Protein AF-V4ALC6-F1 (afdb_monomer_lite)

Secondary structure (DSSP, 8-state):
-HHHHHHHHSSPPTT--EEEEEEEGGG--THHHHHHHTTT-EEEEEES-TTTT-EEEEEETTEEEEEEEEEE-SS-EEEEEE-TTS-EEEEEE-------

Sequence (100 aa):
MAAVGWYRQCDLIHNTRDMDIEIYAKHYKPTMKKSLGSHDLYLIRELGKLQDSFEMTFKKYSIRLDVFCLYEGKDDNWTGAVGGNGTKYRSHLVNFLVEA

Organism: Lottia gigantea (NCBI:txid225164)

Foldseek 3Di:
DAVVCCVPPVDPDPPDQEAEDEDALVPDDPCVQVVCVVVVFAFPDWDDDSVAATWTWTDDDSHIYIYWHWYDDPQFIWTWHADPVRDIDIDTDHDPPPPD

pLDDT: mean 86.05, std 13.69, range [30.03, 95.31]

InterPro domains:
  IPR009644 FKTN/Mannosyltransferase regulator [PTHR15407] (4-90)

Radius of gyration: 14.5 Å; chains: 1; bounding box: 38×30×32 Å

Structure (mmCIF, N/CA/C/O backbone):
data_AF-V4ALC6-F1
#
_entry.id   AF-V4ALC6-F1
#
loop_
_atom_site.group_PDB
_atom_site.id
_atom_site.type_symbol
_atom_site.label_atom_id
_atom_site.label_alt_id
_atom_site.label_comp_id
_atom_site.label_asym_id
_atom_site.label_entity_id
_atom_site.label_seq_id
_atom_site.pdbx_PDB_ins_code
_atom_site.Cartn_x
_atom_site.Cartn_y
_atom_site.Cartn_z
_atom_site.occupancy
_atom_site.B_iso_or_equiv
_atom_site.auth_seq_id
_atom_site.auth_comp_id
_atom_site.auth_asym_id
_atom_site.auth_atom_id
_atom_site.pdbx_PDB_model_num
ATOM 1 N N . MET A 1 1 ? -3.474 8.425 -5.168 1.00 61.97 1 MET A N 1
ATOM 2 C CA . MET A 1 1 ? -3.554 9.078 -6.504 1.00 61.97 1 MET A CA 1
ATOM 3 C C . MET A 1 1 ? -4.702 8.579 -7.390 1.00 61.97 1 MET A C 1
ATOM 5 O O . MET A 1 1 ? -5.295 9.400 -8.085 1.00 61.97 1 MET A O 1
ATOM 9 N N . ALA A 1 2 ? -5.049 7.284 -7.369 1.00 72.62 2 ALA A N 1
ATOM 10 C CA . ALA A 1 2 ? -6.085 6.716 -8.244 1.00 72.62 2 ALA A CA 1
ATOM 11 C C . ALA A 1 2 ? -7.482 7.340 -8.043 1.00 72.62 2 ALA A C 1
ATOM 13 O O . ALA A 1 2 ? -8.101 7.776 -9.009 1.00 72.62 2 ALA A O 1
ATOM 14 N N . ALA A 1 3 ? -7.938 7.473 -6.792 1.00 75.88 3 ALA A N 1
ATOM 15 C CA . ALA A 1 3 ? -9.255 8.042 -6.482 1.00 75.88 3 ALA A CA 1
ATOM 16 C C . ALA A 1 3 ? -9.417 9.498 -6.962 1.00 75.88 3 ALA A C 1
ATOM 18 O O . ALA A 1 3 ? -10.456 9.871 -7.500 1.00 75.88 3 ALA A O 1
ATOM 19 N N . VAL A 1 4 ? -8.367 10.317 -6.822 1.00 80.25 4 VAL A N 1
ATOM 20 C CA . VAL A 1 4 ? -8.380 11.728 -7.245 1.00 80.25 4 VAL A CA 1
ATOM 21 C C . VAL A 1 4 ? -8.443 11.854 -8.766 1.00 80.25 4 VAL A C 1
ATOM 23 O O . VAL A 1 4 ? -9.168 12.707 -9.273 1.00 80.25 4 VAL A O 1
ATOM 26 N N . GLY A 1 5 ? -7.700 11.016 -9.494 1.00 75.88 5 GLY A N 1
ATOM 27 C CA . GLY A 1 5 ? -7.780 10.973 -10.953 1.00 75.88 5 GLY A CA 1
ATOM 28 C C . GLY A 1 5 ? -9.176 10.571 -11.423 1.00 75.88 5 GLY A C 1
ATOM 29 O O . GLY A 1 5 ? -9.800 11.298 -12.197 1.00 75.88 5 GLY A O 1
ATOM 30 N N . TRP A 1 6 ? -9.697 9.472 -10.872 1.00 81.19 6 TRP A N 1
ATOM 31 C CA . TRP A 1 6 ? -11.029 8.976 -11.201 1.00 81.19 6 TRP A CA 1
ATOM 32 C C . TRP A 1 6 ? -12.109 10.041 -10.981 1.00 81.19 6 TRP A C 1
ATOM 34 O O . TRP A 1 6 ? -12.885 10.323 -11.887 1.00 81.19 6 TRP A O 1
ATOM 44 N N . TYR A 1 7 ? -12.108 10.699 -9.819 1.00 84.62 7 TYR A N 1
ATOM 45 C CA . TYR A 1 7 ? -13.086 11.740 -9.500 1.00 84.62 7 TYR A CA 1
ATOM 46 C C . TYR A 1 7 ? -12.985 12.975 -10.411 1.00 84.62 7 TYR A C 1
ATOM 48 O O . TYR A 1 7 ? -13.999 13.569 -10.766 1.00 84.62 7 TYR A O 1
ATOM 56 N N . ARG A 1 8 ? -11.769 13.395 -10.783 1.00 81.75 8 ARG A N 1
ATOM 57 C CA . ARG A 1 8 ? -11.557 14.649 -11.528 1.00 81.75 8 ARG A CA 1
ATOM 58 C C . ARG A 1 8 ? -11.710 14.509 -13.036 1.00 81.75 8 ARG A C 1
ATOM 60 O O . ARG A 1 8 ? -12.103 15.474 -13.682 1.00 81.75 8 ARG A O 1
ATOM 67 N N . GLN A 1 9 ? -11.298 13.374 -13.593 1.00 86.44 9 GLN A N 1
ATOM 68 C CA . GLN A 1 9 ? -11.163 13.205 -15.041 1.00 86.44 9 GLN A CA 1
ATOM 69 C C . GLN A 1 9 ? -11.499 11.792 -15.534 1.00 86.44 9 GLN A C 1
ATOM 71 O O . GLN A 1 9 ? -11.183 11.473 -16.676 1.00 86.44 9 GLN A O 1
ATOM 76 N N . CYS A 1 10 ? -12.129 10.956 -14.696 1.00 86.44 10 CYS A N 1
ATOM 77 C CA . CYS A 1 10 ? -12.472 9.562 -15.009 1.00 86.44 10 CYS A CA 1
ATOM 78 C C . CYS A 1 10 ? -11.274 8.736 -15.508 1.00 86.44 10 CYS A C 1
ATOM 80 O O . CYS A 1 10 ? -11.441 7.786 -16.268 1.00 86.44 10 CYS A O 1
ATOM 82 N N . ASP A 1 11 ? -10.063 9.117 -15.096 1.00 82.94 11 ASP A N 1
ATOM 83 C CA . ASP A 1 11 ? -8.812 8.534 -15.574 1.00 82.94 11 ASP A CA 1
ATOM 84 C C . ASP A 1 11 ? -7.693 8.753 -14.549 1.00 82.94 11 ASP A C 1
ATOM 86 O O . ASP A 1 11 ? -7.798 9.581 -13.642 1.00 82.94 11 ASP A O 1
ATOM 90 N N . LEU A 1 12 ? -6.582 8.041 -14.686 1.00 81.44 12 LEU A N 1
ATOM 91 C CA . LEU A 1 12 ? -5.378 8.300 -13.910 1.00 81.44 12 LEU A CA 1
ATOM 92 C C . LEU A 1 12 ? -4.852 9.711 -14.197 1.00 81.44 12 LEU A C 1
ATOM 94 O O . LEU A 1 12 ? -4.934 10.218 -15.313 1.00 81.44 12 LEU A O 1
ATOM 98 N N . ILE A 1 13 ? -4.282 10.360 -13.179 1.00 79.75 13 ILE A N 1
ATOM 99 C CA . ILE A 1 13 ? -3.652 11.672 -13.358 1.00 79.75 13 ILE A CA 1
ATOM 100 C C . ILE A 1 13 ? -2.450 11.509 -14.291 1.00 79.75 13 ILE A C 1
ATOM 102 O O . ILE A 1 13 ? -1.509 10.778 -13.975 1.00 79.75 13 ILE A O 1
ATOM 106 N N . HIS A 1 14 ? -2.458 12.218 -15.421 1.00 75.88 14 HIS A N 1
A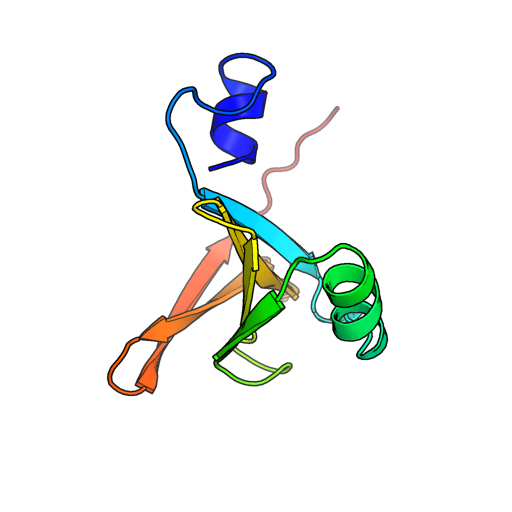TOM 107 C CA . HIS A 1 14 ? -1.343 12.205 -16.364 1.00 75.88 14 HIS A CA 1
ATOM 108 C C . HIS A 1 14 ? -0.014 12.542 -15.667 1.00 75.88 14 HIS A C 1
ATOM 110 O O . HIS A 1 14 ? 0.054 13.431 -14.819 1.00 75.88 14 HIS A O 1
ATOM 116 N N . ASN A 1 15 ? 1.052 11.838 -16.057 1.00 79.62 15 ASN A N 1
ATOM 117 C CA . ASN A 1 15 ? 2.407 11.928 -15.494 1.00 79.62 15 ASN A CA 1
ATOM 118 C C . ASN A 1 15 ? 2.589 11.395 -14.062 1.00 79.62 15 ASN A C 1
ATOM 120 O O . ASN A 1 15 ? 3.692 11.519 -13.525 1.00 79.62 15 ASN A O 1
ATOM 124 N N . THR A 1 16 ? 1.585 10.748 -13.454 1.00 81.44 16 THR A N 1
ATOM 125 C CA . THR A 1 16 ? 1.862 9.925 -12.270 1.00 81.44 16 THR A CA 1
ATOM 126 C C . THR A 1 16 ? 2.552 8.621 -12.658 1.00 81.44 16 THR A C 1
ATOM 128 O O . THR A 1 16 ? 2.277 8.025 -13.699 1.00 81.44 16 THR A O 1
ATOM 131 N N . ARG A 1 17 ? 3.459 8.167 -11.796 1.00 86.88 17 ARG A N 1
ATOM 132 C CA . ARG A 1 17 ? 4.050 6.826 -11.854 1.00 86.88 17 ARG A CA 1
ATOM 133 C C . ARG A 1 17 ? 3.749 6.019 -10.595 1.00 86.88 17 ARG A C 1
ATOM 135 O O . ARG A 1 17 ? 4.363 4.979 -10.385 1.00 86.88 17 ARG A O 1
ATOM 142 N N . ASP A 1 18 ? 2.841 6.522 -9.767 1.00 87.44 18 ASP A N 1
ATOM 143 C CA . ASP A 1 18 ? 2.462 5.910 -8.505 1.00 87.44 18 ASP A CA 1
ATOM 144 C C . ASP A 1 18 ? 0.953 5.705 -8.430 1.00 87.44 18 ASP A C 1
ATOM 146 O O . ASP A 1 18 ? 0.166 6.571 -8.837 1.00 87.44 18 ASP A O 1
ATOM 150 N N . MET A 1 19 ? 0.569 4.543 -7.919 1.00 88.94 19 MET A N 1
ATOM 151 C CA . MET A 1 19 ? -0.810 4.142 -7.719 1.00 88.94 19 MET A CA 1
ATOM 152 C C . MET A 1 19 ? -0.972 3.631 -6.295 1.00 88.94 19 MET A C 1
ATOM 154 O O . MET A 1 19 ? -0.455 2.579 -5.950 1.00 88.94 19 MET A O 1
ATOM 158 N N . ASP A 1 20 ? -1.756 4.348 -5.503 1.00 89.31 20 ASP A N 1
ATOM 159 C CA . ASP A 1 20 ? -2.174 3.903 -4.176 1.00 89.31 20 ASP A CA 1
ATOM 160 C C . ASP A 1 20 ? -3.552 3.247 -4.257 1.00 89.31 20 ASP A C 1
ATOM 162 O O . ASP A 1 20 ? -4.483 3.837 -4.827 1.00 89.31 20 ASP A O 1
ATOM 166 N N . ILE A 1 21 ? -3.692 2.070 -3.653 1.00 90.62 21 ILE A N 1
ATOM 167 C CA . ILE A 1 21 ? -4.980 1.420 -3.405 1.00 90.62 21 ILE A CA 1
ATOM 168 C C . ILE A 1 21 ? -5.095 1.007 -1.941 1.00 90.62 21 ILE A C 1
ATOM 170 O O . ILE A 1 21 ? -4.105 0.680 -1.285 1.00 90.62 21 ILE A O 1
ATOM 174 N N . GLU A 1 22 ? -6.326 0.966 -1.448 1.00 91.62 22 GLU A N 1
ATOM 175 C CA . GLU A 1 22 ? -6.643 0.487 -0.109 1.00 91.62 22 GLU A CA 1
ATOM 176 C C . GLU A 1 22 ? -7.439 -0.814 -0.201 1.00 91.62 22 GLU A C 1
ATOM 178 O O . GLU A 1 22 ? -8.352 -0.952 -1.019 1.00 91.62 22 GLU A O 1
ATOM 183 N N . ILE A 1 23 ? -7.098 -1.778 0.651 1.00 93.81 23 ILE A N 1
ATOM 184 C CA . ILE A 1 23 ? -7.863 -3.013 0.828 1.00 93.81 23 ILE A CA 1
ATOM 185 C C . ILE A 1 23 ? -8.233 -3.175 2.292 1.00 93.81 23 ILE A C 1
ATOM 187 O O . ILE A 1 23 ? -7.421 -2.919 3.175 1.00 93.81 23 ILE A O 1
ATOM 191 N N . TYR A 1 24 ? -9.430 -3.676 2.578 1.00 94.19 24 TYR A N 1
ATOM 192 C CA . TYR A 1 24 ? -9.768 -4.043 3.949 1.00 94.19 24 TYR A CA 1
ATOM 193 C C . TYR A 1 24 ? -8.814 -5.122 4.475 1.00 94.19 24 TYR A C 1
ATOM 195 O O . TYR A 1 24 ? -8.673 -6.183 3.862 1.00 94.19 24 TYR A O 1
ATOM 203 N N . ALA A 1 25 ? -8.213 -4.890 5.645 1.00 95.31 25 ALA A N 1
ATOM 204 C CA . ALA A 1 25 ? -7.264 -5.809 6.274 1.00 95.31 25 ALA A CA 1
ATOM 205 C C . ALA A 1 25 ? -7.877 -7.203 6.493 1.00 95.31 25 ALA A C 1
ATOM 207 O O . ALA A 1 25 ? -7.221 -8.216 6.263 1.00 95.31 25 ALA A O 1
ATOM 208 N N . LYS A 1 26 ? -9.173 -7.267 6.838 1.00 94.94 26 LYS A N 1
ATOM 209 C CA . LYS A 1 26 ? -9.932 -8.525 6.976 1.00 94.94 26 LYS A CA 1
ATOM 210 C C . LYS A 1 26 ? -10.058 -9.332 5.677 1.00 94.94 26 LYS A C 1
ATOM 212 O O . LYS A 1 26 ? -10.307 -10.532 5.729 1.00 94.94 26 LYS A O 1
ATOM 217 N N . HIS A 1 27 ? -9.904 -8.693 4.516 1.00 95.31 27 HIS A N 1
ATOM 218 C CA . HIS A 1 27 ? -9.953 -9.347 3.207 1.00 95.31 27 HIS A CA 1
ATOM 219 C C . HIS A 1 27 ? -8.565 -9.698 2.667 1.00 95.31 27 HIS A C 1
ATOM 221 O O . HIS A 1 27 ? -8.472 -10.360 1.630 1.00 95.31 27 HIS A O 1
ATOM 227 N N . TYR A 1 28 ? -7.492 -9.296 3.355 1.00 95.12 28 TYR A N 1
ATOM 228 C CA . TYR A 1 28 ? -6.141 -9.662 2.966 1.00 95.12 28 TYR A CA 1
ATOM 229 C C . TYR A 1 28 ? -5.974 -11.185 2.961 1.00 95.12 28 TYR A C 1
ATOM 231 O O . TYR A 1 28 ? -6.317 -11.882 3.917 1.00 95.12 28 TYR A O 1
ATOM 239 N N . LYS A 1 29 ? -5.392 -11.706 1.880 1.00 94.69 29 LYS A N 1
ATOM 240 C CA . LYS A 1 29 ? -4.974 -13.106 1.776 1.00 94.69 29 LYS A CA 1
ATOM 241 C C . LYS A 1 29 ? -3.488 -13.142 1.432 1.00 94.69 29 LYS A C 1
ATOM 243 O O . LYS A 1 29 ? -3.090 -12.450 0.495 1.00 94.69 29 LYS A O 1
ATOM 248 N N . PRO A 1 30 ? -2.668 -14.000 2.068 1.00 91.81 30 PRO A N 1
ATOM 249 C CA . PRO A 1 30 ? -1.252 -14.139 1.710 1.00 91.81 30 PRO A CA 1
ATOM 250 C C . PRO A 1 30 ? -1.018 -14.449 0.221 1.00 91.81 30 PRO A C 1
ATOM 252 O O . PRO A 1 30 ? 0.001 -14.066 -0.352 1.00 91.81 30 PRO A O 1
ATOM 255 N N . THR A 1 31 ? -1.988 -15.093 -0.438 1.00 93.75 31 THR A N 1
ATOM 256 C CA . THR A 1 31 ? -1.970 -15.383 -1.879 1.00 93.75 31 THR A CA 1
ATOM 257 C C . THR A 1 31 ? -2.040 -14.137 -2.767 1.00 93.75 31 THR A C 1
ATOM 259 O O . THR A 1 31 ? -1.655 -14.215 -3.935 1.00 93.75 31 THR A O 1
ATOM 262 N N . MET A 1 32 ? -2.475 -12.983 -2.248 1.00 91.56 32 MET A N 1
ATOM 263 C CA . MET A 1 32 ? -2.493 -11.717 -2.991 1.00 91.56 32 MET A CA 1
ATOM 264 C C . MET A 1 32 ? -1.086 -11.305 -3.417 1.00 91.56 32 MET A C 1
ATOM 266 O O . MET A 1 32 ? -0.899 -10.906 -4.562 1.00 91.56 32 MET A O 1
ATOM 270 N N . LYS A 1 33 ? -0.079 -11.509 -2.556 1.00 90.94 33 LYS A N 1
ATOM 271 C CA . LYS A 1 33 ? 1.328 -11.234 -2.894 1.00 90.94 33 LYS A CA 1
ATOM 272 C C . LYS A 1 33 ? 1.774 -12.013 -4.123 1.00 90.94 33 LYS A C 1
ATOM 274 O O . LYS A 1 33 ? 2.364 -11.451 -5.039 1.00 90.94 33 LYS A O 1
ATOM 279 N N . LYS A 1 34 ? 1.430 -13.303 -4.167 1.00 90.00 34 LYS A N 1
ATOM 280 C CA . LYS A 1 34 ? 1.731 -14.178 -5.305 1.00 90.00 34 LYS A CA 1
ATOM 281 C C . LYS A 1 34 ? 0.964 -13.764 -6.565 1.00 90.00 34 LYS A C 1
ATOM 283 O O . LYS A 1 34 ? 1.535 -13.793 -7.646 1.00 90.00 34 LYS A O 1
ATOM 288 N N . SER A 1 35 ? -0.303 -13.380 -6.420 1.00 89.69 35 SER A N 1
ATOM 289 C CA . SER A 1 35 ? -1.178 -13.020 -7.548 1.00 89.69 35 SER A CA 1
ATOM 290 C C . SER A 1 35 ? -0.774 -11.692 -8.197 1.00 89.69 35 SER A C 1
ATOM 292 O O . SER A 1 35 ? -0.797 -11.560 -9.418 1.00 89.69 35 SER A O 1
ATOM 294 N N . LEU A 1 36 ? -0.356 -10.715 -7.388 1.00 84.88 36 LEU A N 1
ATOM 295 C CA . LEU A 1 36 ? 0.223 -9.466 -7.885 1.00 84.88 36 LEU A CA 1
ATOM 296 C C . LEU A 1 36 ? 1.605 -9.739 -8.498 1.00 84.88 36 LEU A C 1
ATOM 298 O O . LEU A 1 36 ? 1.873 -9.328 -9.622 1.00 84.88 36 LEU A O 1
ATOM 302 N N . GLY A 1 37 ? 2.426 -10.549 -7.822 1.00 82.69 37 GLY A N 1
ATOM 303 C CA . GLY A 1 37 ? 3.745 -10.972 -8.295 1.00 82.69 37 GLY A CA 1
ATOM 304 C C . GLY A 1 37 ? 3.761 -11.690 -9.646 1.00 82.69 37 GLY A C 1
ATOM 305 O O . GLY A 1 37 ? 4.721 -11.547 -10.397 1.00 82.69 37 GLY A O 1
ATOM 306 N N . SER A 1 38 ? 2.708 -12.434 -9.997 1.00 83.38 38 SER A N 1
ATOM 307 C CA . SER A 1 38 ? 2.669 -13.236 -11.229 1.00 83.38 38 SER A CA 1
ATOM 308 C C . SER A 1 38 ? 2.540 -12.424 -12.526 1.00 83.38 38 SER A C 1
ATOM 310 O O . SER A 1 38 ? 2.530 -13.020 -13.596 1.00 83.38 38 SER A O 1
ATOM 312 N N . HIS A 1 39 ? 2.440 -11.092 -12.447 1.00 81.69 39 HIS A N 1
ATOM 313 C CA . HIS A 1 39 ? 2.266 -10.182 -13.591 1.00 81.69 39 HIS A CA 1
ATOM 314 C C . HIS A 1 39 ? 3.451 -9.197 -13.768 1.00 81.69 39 HIS A C 1
ATOM 316 O O . HIS A 1 39 ? 3.294 -8.075 -14.265 1.00 81.69 39 HIS A O 1
ATOM 322 N N . ASP A 1 40 ? 4.649 -9.604 -13.334 1.00 85.81 40 ASP A N 1
ATOM 323 C CA . ASP A 1 40 ? 5.891 -8.806 -13.264 1.00 85.81 40 ASP A CA 1
ATOM 324 C C . ASP A 1 40 ? 5.811 -7.556 -12.369 1.00 85.81 40 ASP A C 1
ATOM 326 O O . ASP A 1 40 ? 6.578 -6.603 -12.536 1.00 85.81 40 ASP A O 1
ATOM 330 N N . LEU A 1 41 ? 4.871 -7.529 -11.425 1.00 89.06 41 LEU A N 1
ATOM 331 C CA . LEU A 1 41 ? 4.858 -6.553 -10.341 1.00 89.06 41 LEU A CA 1
ATOM 332 C C . LEU A 1 41 ? 5.680 -7.124 -9.189 1.00 89.06 41 LEU A C 1
ATOM 334 O O . LEU A 1 41 ? 5.215 -7.962 -8.422 1.00 89.06 41 LEU A O 1
ATOM 338 N N . TYR A 1 42 ? 6.925 -6.685 -9.066 1.00 93.44 42 TYR A N 1
ATOM 339 C CA . TYR A 1 42 ? 7.829 -7.187 -8.038 1.00 93.44 42 TYR A CA 1
ATOM 340 C C . TYR A 1 42 ? 7.498 -6.550 -6.696 1.00 93.44 42 TYR A C 1
ATOM 342 O O . TYR A 1 42 ? 7.454 -5.325 -6.598 1.00 93.44 42 TYR A O 1
ATOM 350 N N . LEU A 1 43 ? 7.303 -7.363 -5.660 1.00 95.00 43 LEU A N 1
ATOM 351 C CA . LEU A 1 43 ? 7.223 -6.875 -4.286 1.00 95.00 43 LEU A CA 1
ATOM 352 C C . LEU A 1 43 ? 8.599 -6.341 -3.876 1.00 95.00 43 LEU A C 1
ATOM 354 O O . LEU A 1 43 ? 9.553 -7.110 -3.779 1.00 95.00 43 LEU A O 1
ATOM 358 N N . ILE A 1 44 ? 8.704 -5.033 -3.651 1.00 94.81 44 ILE A N 1
ATOM 359 C CA . ILE A 1 44 ? 9.971 -4.376 -3.295 1.00 94.81 44 ILE A CA 1
ATOM 360 C C . ILE A 1 44 ? 10.031 -3.946 -1.830 1.00 94.81 44 ILE A C 1
ATOM 362 O O . ILE A 1 44 ? 11.112 -3.621 -1.340 1.00 94.81 44 ILE A O 1
ATOM 366 N N . ARG A 1 45 ? 8.888 -3.904 -1.136 1.00 93.94 45 ARG A N 1
ATOM 367 C CA . ARG A 1 45 ? 8.805 -3.435 0.250 1.00 93.94 45 ARG A CA 1
ATOM 368 C C . ARG A 1 45 ? 7.557 -3.971 0.945 1.00 93.94 45 ARG A C 1
ATOM 370 O O . ARG A 1 45 ? 6.483 -3.968 0.351 1.00 93.94 45 ARG A O 1
ATOM 377 N N . GLU A 1 46 ? 7.709 -4.365 2.204 1.00 94.56 46 GLU A N 1
ATOM 378 C CA . GLU A 1 46 ? 6.617 -4.628 3.148 1.00 94.56 46 GLU A CA 1
ATOM 379 C C . GLU A 1 46 ? 6.916 -3.848 4.430 1.00 94.56 46 GLU A C 1
ATOM 381 O O . GLU A 1 46 ? 8.029 -3.955 4.951 1.00 94.56 46 GLU A O 1
ATOM 386 N N . LEU A 1 47 ? 5.959 -3.070 4.936 1.00 95.06 47 LEU A N 1
ATOM 387 C CA . LEU A 1 47 ? 6.072 -2.410 6.239 1.00 95.06 47 LEU A CA 1
ATOM 388 C C . LEU A 1 47 ? 4.893 -2.767 7.144 1.00 95.06 47 LEU A C 1
ATOM 390 O O . LEU A 1 47 ? 3.839 -3.210 6.693 1.00 95.06 47 LEU A O 1
ATOM 394 N N . GLY A 1 48 ? 5.105 -2.559 8.444 1.00 94.12 48 GLY A N 1
ATOM 395 C CA . GLY A 1 48 ? 4.086 -2.734 9.472 1.00 94.12 48 GLY A CA 1
ATOM 396 C C . GLY A 1 48 ? 3.704 -4.189 9.731 1.00 94.12 48 GLY A C 1
ATOM 397 O O . GLY A 1 48 ? 4.384 -5.132 9.322 1.00 94.12 48 GLY A O 1
ATOM 398 N N . LYS A 1 49 ? 2.618 -4.376 10.483 1.00 93.94 49 LYS A N 1
ATOM 399 C CA . LYS A 1 49 ? 2.013 -5.687 10.734 1.00 93.94 49 LYS A CA 1
ATOM 400 C C . LYS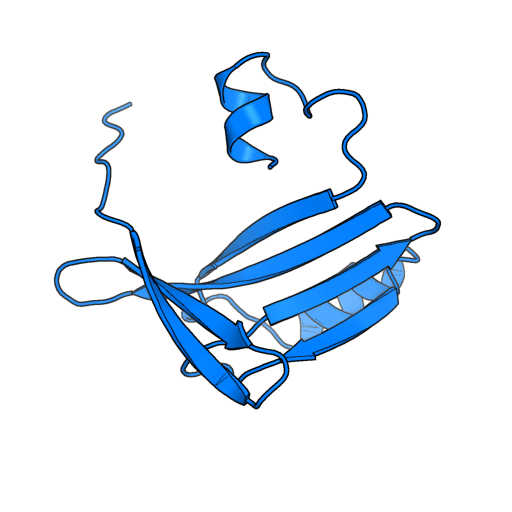 A 1 49 ? 0.573 -5.677 10.256 1.00 93.94 49 LYS A C 1
ATOM 402 O O . LYS A 1 49 ? -0.086 -4.641 10.319 1.00 93.94 49 LYS A O 1
ATOM 407 N N . LEU A 1 50 ? 0.061 -6.846 9.853 1.00 94.00 50 LEU A N 1
ATOM 408 C CA . LEU A 1 50 ? -1.318 -6.987 9.367 1.00 94.00 50 LEU A CA 1
ATOM 409 C C . LEU A 1 50 ? -2.349 -6.435 10.352 1.00 94.00 50 LEU A C 1
ATOM 411 O O . LEU A 1 50 ? -3.398 -6.008 9.908 1.00 94.00 50 LEU A O 1
ATOM 415 N N . GLN A 1 51 ? -2.050 -6.397 11.651 1.00 92.38 51 GLN A N 1
ATOM 416 C CA . GLN A 1 51 ? -2.950 -5.894 12.687 1.00 92.38 51 GLN A CA 1
ATOM 417 C C . GLN A 1 51 ? -2.935 -4.368 12.859 1.00 92.38 51 GLN A C 1
ATOM 419 O O . GLN A 1 51 ? -3.764 -3.868 13.616 1.00 92.38 51 GLN A O 1
ATOM 424 N N . ASP A 1 52 ? -1.995 -3.636 12.244 1.00 91.06 52 ASP A N 1
ATOM 425 C CA . ASP A 1 52 ? -1.837 -2.213 12.556 1.00 91.06 52 ASP A CA 1
ATOM 426 C C . ASP A 1 52 ? -1.463 -1.249 11.425 1.00 91.06 52 ASP A C 1
ATOM 428 O O . ASP A 1 52 ? -1.891 -0.106 11.464 1.00 91.06 52 ASP A O 1
ATOM 432 N N . SER A 1 53 ? -0.612 -1.621 10.480 1.00 93.81 53 SER A N 1
ATOM 433 C CA . SER A 1 53 ? 0.010 -0.651 9.563 1.00 93.81 53 SER A CA 1
ATOM 434 C C . SER A 1 53 ? 0.577 -1.333 8.330 1.00 93.81 53 SER A C 1
ATOM 436 O O . SER A 1 53 ? 1.612 -0.933 7.805 1.00 93.81 53 SER A O 1
ATOM 438 N N . PHE A 1 54 ? -0.055 -2.436 7.931 1.00 95.31 54 PHE A N 1
ATOM 439 C CA . PHE A 1 54 ? 0.469 -3.250 6.853 1.00 95.31 54 PHE A CA 1
ATOM 440 C C . PHE A 1 54 ? 0.337 -2.540 5.516 1.00 95.31 54 PHE A C 1
ATOM 442 O O . PHE A 1 54 ? -0.754 -2.135 5.112 1.00 95.31 54 PHE A O 1
ATOM 449 N N . GLU A 1 55 ? 1.463 -2.447 4.828 1.00 94.50 55 GLU A N 1
ATOM 450 C CA . GLU A 1 55 ? 1.543 -1.929 3.474 1.00 94.50 55 GLU A CA 1
ATOM 451 C C . GLU A 1 55 ? 2.526 -2.758 2.650 1.00 94.50 55 GLU A C 1
ATOM 453 O O . GLU A 1 55 ? 3.521 -3.289 3.159 1.00 94.50 55 GLU A O 1
ATOM 458 N N . MET A 1 56 ? 2.239 -2.858 1.357 1.00 94.75 56 MET A N 1
ATOM 459 C CA . MET A 1 56 ? 3.084 -3.538 0.384 1.00 94.75 56 MET A CA 1
ATOM 460 C C . MET A 1 56 ? 3.319 -2.615 -0.805 1.00 94.75 56 MET A C 1
ATOM 462 O O . MET A 1 56 ? 2.359 -2.138 -1.407 1.00 94.75 56 MET A O 1
ATOM 466 N N . THR A 1 57 ? 4.580 -2.430 -1.189 1.00 94.94 57 THR A N 1
ATOM 467 C CA . THR A 1 57 ? 4.934 -1.728 -2.427 1.00 94.94 57 THR A CA 1
ATOM 468 C C . THR A 1 57 ? 5.344 -2.732 -3.486 1.00 94.94 57 THR A C 1
ATOM 470 O O . THR A 1 57 ? 6.311 -3.483 -3.311 1.00 94.94 57 THR A O 1
ATOM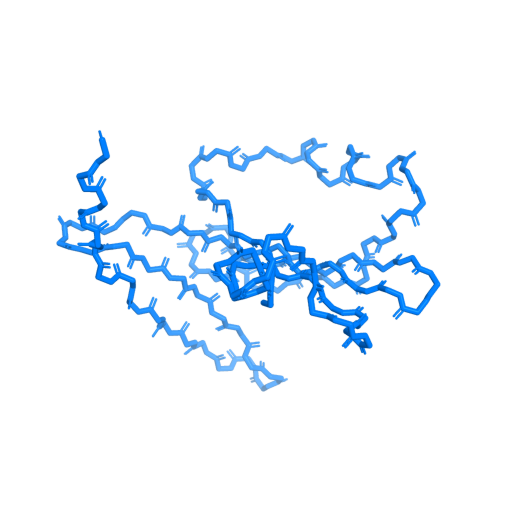 473 N N . PHE A 1 58 ? 4.666 -2.680 -4.623 1.00 95.12 58 PHE A N 1
ATOM 474 C CA . PHE A 1 58 ? 5.029 -3.389 -5.836 1.00 95.12 58 PHE A CA 1
ATOM 475 C C . PHE A 1 58 ? 5.599 -2.425 -6.873 1.00 95.12 58 PHE A C 1
ATOM 477 O O . PHE A 1 58 ? 5.265 -1.241 -6.900 1.00 95.12 58 PHE A O 1
ATOM 484 N N . LYS A 1 59 ? 6.466 -2.925 -7.752 1.00 94.56 59 LYS A N 1
ATOM 485 C CA . LYS A 1 59 ? 7.076 -2.121 -8.811 1.00 94.56 59 LYS A CA 1
ATOM 486 C C . LYS A 1 59 ? 7.199 -2.901 -10.112 1.00 94.56 59 LYS A C 1
ATOM 488 O O . LYS A 1 59 ? 7.633 -4.050 -10.107 1.00 94.56 59 LYS A O 1
ATOM 493 N N . LYS A 1 60 ? 6.897 -2.236 -11.229 1.00 92.12 60 LYS A N 1
ATOM 494 C CA . LYS A 1 60 ? 7.189 -2.696 -12.594 1.00 92.12 60 LYS A CA 1
ATOM 495 C C . LYS A 1 60 ? 7.760 -1.526 -13.394 1.00 92.12 60 LYS A C 1
ATOM 497 O O . LYS A 1 60 ? 7.116 -0.491 -13.539 1.00 92.12 60 LYS A O 1
ATOM 502 N N . TYR A 1 61 ? 8.990 -1.665 -13.889 1.00 90.06 61 TYR A N 1
ATOM 503 C CA . TYR A 1 61 ? 9.749 -0.575 -14.520 1.00 90.06 61 TYR A CA 1
ATOM 504 C C . TYR A 1 61 ? 9.817 0.687 -13.640 1.00 90.06 61 TYR A C 1
ATOM 506 O O . TYR A 1 61 ? 10.418 0.666 -12.567 1.00 90.06 61 TYR A O 1
ATOM 514 N N . SER A 1 62 ? 9.227 1.792 -14.092 1.00 88.31 62 SER A N 1
ATOM 515 C CA . SER A 1 62 ? 9.165 3.063 -13.374 1.00 88.31 62 SER A CA 1
ATOM 516 C C . SER A 1 62 ? 7.852 3.264 -12.612 1.00 88.31 62 SER A C 1
ATOM 518 O O . SER A 1 62 ? 7.724 4.295 -11.960 1.00 88.31 62 SER A O 1
ATOM 520 N N . ILE A 1 63 ? 6.922 2.302 -12.672 1.00 89.88 63 ILE A N 1
ATOM 521 C CA . ILE A 1 63 ? 5.594 2.362 -12.052 1.00 89.88 63 ILE A CA 1
ATOM 522 C C . ILE A 1 63 ? 5.626 1.666 -10.689 1.00 89.88 63 ILE A C 1
ATOM 524 O O . ILE A 1 63 ? 6.127 0.541 -10.579 1.00 89.88 63 ILE A O 1
ATOM 528 N N . ARG A 1 64 ? 5.080 2.327 -9.667 1.00 93.19 64 ARG A N 1
ATOM 529 C CA . ARG A 1 64 ? 4.860 1.788 -8.322 1.00 93.19 64 ARG A CA 1
ATOM 530 C C . ARG A 1 64 ? 3.370 1.598 -8.045 1.00 93.19 64 ARG A C 1
ATOM 532 O O . ARG A 1 64 ? 2.538 2.347 -8.551 1.00 93.19 64 ARG A O 1
ATOM 539 N N . LEU A 1 65 ? 3.073 0.561 -7.272 1.00 92.88 65 LEU A N 1
ATOM 540 C CA . LEU A 1 65 ? 1.762 0.272 -6.710 1.00 92.88 65 LEU A CA 1
ATOM 541 C C . LEU A 1 65 ? 1.930 0.094 -5.203 1.00 92.88 65 LEU A C 1
ATOM 543 O O . LEU A 1 65 ? 2.540 -0.886 -4.773 1.00 92.88 65 LEU A O 1
ATOM 547 N N . ASP A 1 66 ? 1.375 1.012 -4.428 1.00 92.88 66 ASP A N 1
ATOM 548 C CA . ASP A 1 66 ? 1.302 0.923 -2.978 1.00 92.88 66 ASP A CA 1
ATOM 549 C C . ASP A 1 66 ? -0.078 0.395 -2.568 1.00 92.88 66 ASP A C 1
ATOM 551 O O . ASP A 1 66 ? -1.123 0.940 -2.929 1.00 92.88 66 ASP A O 1
ATOM 555 N N . VAL A 1 67 ? -0.083 -0.721 -1.840 1.00 93.56 67 VAL A N 1
ATOM 556 C CA . VAL A 1 67 ? -1.291 -1.358 -1.309 1.00 93.56 67 VAL A CA 1
ATOM 557 C C . VAL A 1 67 ? -1.312 -1.155 0.197 1.00 93.56 67 VAL A C 1
ATOM 559 O O . VAL A 1 67 ? -0.524 -1.778 0.911 1.00 93.56 67 VAL A O 1
ATOM 562 N N . PHE A 1 68 ? -2.226 -0.314 0.671 1.00 93.81 68 PHE A N 1
ATOM 563 C CA . PHE A 1 68 ? -2.434 -0.034 2.089 1.00 93.81 68 PHE A CA 1
ATOM 564 C C . PHE A 1 68 ? -3.579 -0.875 2.656 1.00 93.81 68 PHE A C 1
ATOM 566 O O . PHE A 1 68 ? -4.563 -1.171 1.970 1.00 93.81 68 PHE A O 1
ATOM 573 N N . CYS A 1 69 ? -3.472 -1.249 3.929 1.00 94.62 69 CYS A N 1
ATOM 574 C CA . CYS A 1 69 ? -4.566 -1.891 4.645 1.00 94.62 69 CYS A CA 1
ATOM 575 C C . CYS A 1 69 ? -5.479 -0.869 5.336 1.00 94.62 69 CYS A C 1
ATOM 577 O O . CYS A 1 69 ? -5.040 -0.062 6.151 1.00 94.62 69 CYS A O 1
ATOM 579 N N . LEU A 1 70 ? -6.773 -0.985 5.045 1.00 94.62 70 LEU A N 1
ATOM 580 C CA . LEU A 1 70 ? -7.865 -0.295 5.711 1.00 94.62 70 LEU A CA 1
ATOM 581 C C . LEU A 1 70 ? -8.401 -1.153 6.861 1.00 94.62 70 LEU A C 1
ATOM 583 O O . LEU A 1 70 ? -8.741 -2.328 6.686 1.00 94.62 70 LEU A O 1
ATOM 587 N N . TYR A 1 71 ? -8.503 -0.556 8.036 1.00 93.94 71 TYR A N 1
ATOM 588 C CA . TYR A 1 71 ? -8.946 -1.189 9.266 1.00 93.94 71 TYR A CA 1
ATOM 589 C C . TYR A 1 71 ? -10.302 -0.637 9.677 1.00 93.94 71 TYR A C 1
ATOM 591 O O . TYR A 1 71 ? -10.493 0.575 9.728 1.00 93.94 71 TYR A O 1
ATOM 599 N N . GLU A 1 72 ? -11.230 -1.531 10.004 1.00 92.75 72 GLU A N 1
ATOM 600 C CA . GLU A 1 72 ? -12.532 -1.137 10.536 1.00 92.75 72 GLU A CA 1
ATOM 601 C C . GLU A 1 72 ? -12.390 -0.794 12.018 1.00 92.75 72 GLU A C 1
ATOM 603 O O . GLU A 1 72 ? -11.981 -1.627 12.833 1.00 92.75 72 GLU A O 1
ATOM 608 N N . GLY A 1 73 ? -12.685 0.455 12.359 1.00 88.38 73 GLY A N 1
ATOM 609 C CA . GLY A 1 73 ? -12.919 0.891 13.726 1.00 88.38 73 GLY A CA 1
ATOM 610 C C . GLY A 1 73 ? -14.413 0.900 14.041 1.00 88.38 73 GLY A C 1
ATOM 611 O O . GLY A 1 73 ? -15.259 0.585 13.207 1.00 88.38 73 GLY A O 1
ATOM 612 N N . LYS A 1 74 ? -14.739 1.234 15.290 1.00 86.31 74 LYS A N 1
ATOM 613 C CA . LYS A 1 74 ? -16.131 1.304 15.748 1.00 86.31 74 LYS A CA 1
ATOM 614 C C . LYS A 1 74 ? -16.877 2.493 15.135 1.00 86.31 74 LYS A C 1
ATOM 616 O O . LYS A 1 74 ? -18.031 2.345 14.752 1.00 86.31 74 LYS A O 1
ATOM 621 N N . ASP A 1 75 ? -16.206 3.640 15.066 1.00 87.44 75 ASP A N 1
ATOM 622 C CA . ASP A 1 75 ? -16.803 4.917 14.665 1.00 87.44 75 ASP A CA 1
ATOM 623 C C . ASP A 1 75 ? -16.276 5.392 13.299 1.00 87.44 75 ASP A C 1
ATOM 625 O O . ASP A 1 75 ? -16.974 6.081 12.557 1.00 87.44 75 ASP A O 1
ATOM 629 N N . ASP A 1 76 ? -15.064 4.977 12.930 1.00 88.69 76 ASP A N 1
ATOM 630 C CA . ASP A 1 76 ? -14.418 5.297 11.666 1.00 88.69 76 ASP A CA 1
ATOM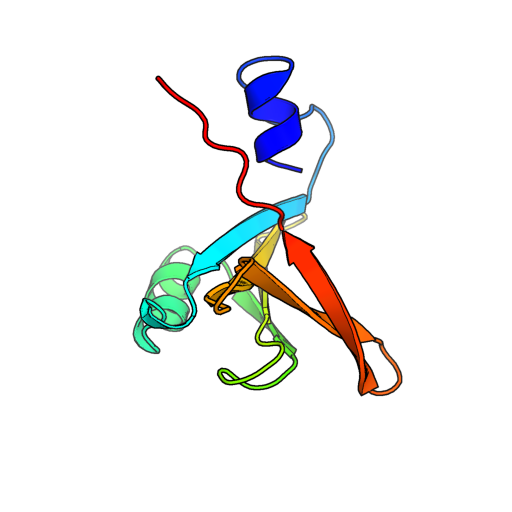 631 C C . ASP A 1 76 ? -13.546 4.149 11.152 1.00 88.69 76 ASP A C 1
ATOM 633 O O . ASP A 1 76 ? -13.130 3.257 11.893 1.00 88.69 76 ASP A O 1
ATOM 637 N N . ASN A 1 77 ? -13.264 4.171 9.853 1.00 91.50 77 ASN A N 1
ATOM 638 C CA . ASN A 1 77 ? -12.227 3.322 9.287 1.00 91.50 77 ASN A CA 1
ATOM 639 C C . ASN A 1 77 ? -10.895 4.061 9.379 1.00 91.50 77 ASN A C 1
ATOM 641 O O . ASN A 1 77 ? -10.856 5.286 9.431 1.00 91.50 77 ASN A O 1
ATOM 645 N N . TRP A 1 78 ? -9.778 3.350 9.400 1.00 93.25 78 TRP A N 1
ATOM 646 C CA . TRP A 1 78 ? -8.472 3.996 9.479 1.00 93.25 78 TRP A CA 1
ATOM 647 C C . TRP A 1 78 ? -7.409 3.212 8.722 1.00 93.25 78 TRP A C 1
ATOM 649 O O . TRP A 1 78 ? -7.499 1.997 8.570 1.00 93.25 78 TRP A O 1
ATOM 659 N N . THR A 1 79 ? -6.387 3.914 8.249 1.00 93.44 79 THR A N 1
ATOM 660 C CA . THR A 1 79 ? -5.198 3.327 7.623 1.00 93.44 79 THR A CA 1
ATOM 661 C C . THR A 1 79 ? -3.965 3.629 8.470 1.00 93.44 79 THR A C 1
ATOM 663 O O . THR A 1 79 ? -3.881 4.675 9.129 1.00 93.44 79 THR A O 1
ATOM 666 N N . GLY A 1 80 ? -3.034 2.680 8.515 1.00 92.19 80 GLY A N 1
ATOM 667 C CA . GLY A 1 80 ? -1.767 2.816 9.225 1.00 92.19 80 GLY A CA 1
ATOM 668 C C . GLY A 1 80 ? -0.609 3.028 8.254 1.00 92.19 80 GLY A C 1
ATOM 669 O O . GLY A 1 80 ? -0.627 2.492 7.153 1.00 92.19 80 GLY A O 1
ATOM 670 N N . ALA A 1 81 ? 0.415 3.765 8.680 1.00 89.62 81 ALA A N 1
ATOM 671 C CA . ALA A 1 81 ? 1.651 3.952 7.918 1.0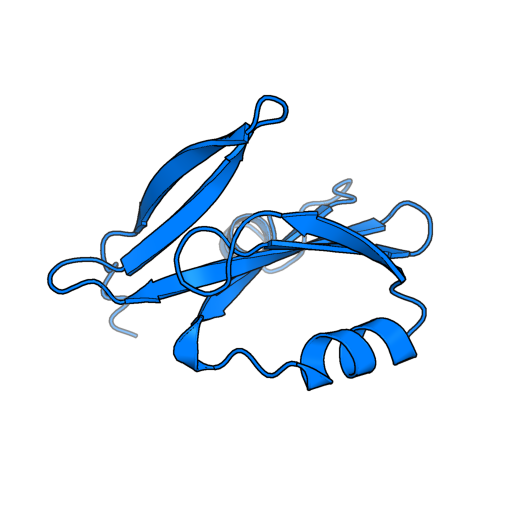0 89.62 81 ALA A CA 1
ATOM 672 C C . ALA A 1 81 ? 2.879 3.860 8.829 1.00 89.62 81 ALA A C 1
ATOM 674 O O . ALA A 1 81 ? 2.794 4.127 10.033 1.00 89.62 81 ALA A O 1
ATOM 675 N N . VAL A 1 82 ? 4.032 3.512 8.253 1.00 93.75 82 VAL A N 1
ATOM 676 C CA . VAL A 1 82 ? 5.304 3.395 8.980 1.00 93.75 82 VAL A CA 1
ATOM 677 C C . VAL A 1 82 ? 6.354 4.311 8.350 1.00 93.75 82 VAL A C 1
ATOM 679 O O . VAL A 1 82 ? 6.720 4.157 7.188 1.00 93.75 82 VAL A O 1
ATOM 682 N N . GLY A 1 83 ? 6.857 5.270 9.128 1.00 89.50 83 GLY A N 1
ATOM 683 C CA . GLY A 1 83 ? 7.944 6.162 8.729 1.00 89.50 83 GLY A CA 1
ATOM 684 C C . GLY A 1 83 ? 9.295 5.446 8.661 1.00 89.50 83 GLY A C 1
ATOM 685 O O . GLY A 1 83 ? 9.486 4.384 9.251 1.00 89.50 83 GLY A O 1
ATOM 686 N N . GLY A 1 84 ? 10.277 6.050 7.986 1.00 86.50 84 GLY A N 1
ATOM 687 C CA . GLY A 1 84 ? 11.609 5.449 7.795 1.00 86.50 84 GLY A CA 1
ATOM 688 C C . GLY A 1 84 ? 12.396 5.172 9.087 1.00 86.50 84 GLY A C 1
ATOM 689 O O . GLY A 1 84 ? 13.312 4.359 9.084 1.00 86.50 84 GLY A O 1
ATOM 690 N N . ASN A 1 85 ? 12.023 5.807 10.200 1.00 92.19 85 ASN A N 1
ATOM 691 C CA . ASN A 1 85 ? 12.568 5.572 11.541 1.00 92.19 85 ASN A CA 1
ATOM 692 C C . ASN A 1 85 ? 11.752 4.546 12.363 1.00 92.19 85 ASN A C 1
ATOM 694 O O . ASN A 1 85 ? 12.021 4.357 13.547 1.00 92.19 85 ASN A O 1
ATOM 698 N N . GLY A 1 86 ? 10.725 3.930 11.770 1.00 89.44 86 GLY A N 1
ATOM 699 C CA . GLY A 1 86 ? 9.807 3.007 12.435 1.00 89.44 86 GLY A CA 1
ATOM 700 C C . GLY A 1 86 ? 8.640 3.667 13.181 1.00 89.44 86 GLY A C 1
ATOM 701 O O . GLY A 1 86 ? 7.821 2.949 13.757 1.00 89.44 86 GLY A O 1
ATOM 702 N N . THR A 1 87 ? 8.521 5.002 13.180 1.00 93.88 87 THR A N 1
ATOM 703 C CA . THR A 1 87 ? 7.357 5.695 13.756 1.00 93.88 87 THR A CA 1
ATOM 704 C C . THR A 1 87 ? 6.083 5.282 13.024 1.00 93.88 87 THR A C 1
ATOM 706 O O . THR A 1 87 ? 6.050 5.252 11.797 1.00 93.88 87 THR A O 1
ATOM 709 N N . LYS A 1 88 ? 5.024 4.978 13.779 1.00 92.56 88 LYS A N 1
ATOM 710 C CA . LYS A 1 88 ? 3.718 4.605 13.229 1.00 92.56 88 LYS A CA 1
ATOM 711 C C . LYS A 1 88 ? 2.771 5.793 13.216 1.00 92.56 88 LYS A C 1
ATOM 713 O O . LYS A 1 88 ? 2.705 6.540 14.190 1.00 92.56 88 LYS A O 1
ATOM 718 N N . TYR A 1 89 ? 2.006 5.907 12.142 1.00 91.50 89 TYR A N 1
ATOM 719 C CA . TYR A 1 89 ? 0.983 6.925 11.949 1.00 91.50 89 TYR A CA 1
ATOM 720 C C . TYR A 1 89 ? -0.368 6.255 11.729 1.00 91.50 89 TYR A C 1
ATOM 722 O O . TYR A 1 89 ? -0.437 5.169 11.153 1.00 91.50 89 TYR A O 1
ATOM 730 N N . ARG A 1 90 ? -1.434 6.913 12.182 1.00 91.94 90 ARG A N 1
ATOM 731 C CA . ARG A 1 90 ? -2.819 6.507 11.950 1.00 91.94 90 ARG A CA 1
ATOM 732 C C . ARG A 1 90 ? -3.555 7.660 11.285 1.00 91.94 90 ARG A C 1
ATOM 734 O O . ARG A 1 90 ? -3.547 8.768 11.815 1.00 91.94 90 ARG A O 1
ATOM 741 N N . SER A 1 91 ? -4.184 7.381 10.152 1.00 89.62 91 SER A N 1
ATOM 742 C CA . SER A 1 91 ? -5.062 8.317 9.456 1.00 89.62 91 SER A CA 1
ATOM 743 C C . SER A 1 91 ? -6.486 7.785 9.494 1.00 89.62 91 SER A C 1
ATOM 745 O O . SER A 1 91 ? -6.734 6.649 9.092 1.00 89.62 91 SER A O 1
ATOM 747 N N . HIS A 1 92 ? -7.404 8.595 10.006 1.00 88.88 92 HIS A N 1
ATOM 748 C CA . HIS A 1 92 ? -8.809 8.245 10.155 1.00 88.88 92 HIS A CA 1
ATOM 749 C C . HIS A 1 92 ? -9.580 8.646 8.892 1.00 88.88 92 HIS A C 1
ATOM 751 O O . HIS A 1 92 ? -9.577 9.808 8.484 1.00 88.88 92 HIS A O 1
ATOM 757 N N . LEU A 1 93 ? -10.225 7.668 8.267 1.00 79.19 93 LEU A N 1
ATOM 758 C CA . LEU A 1 93 ? -11.162 7.833 7.168 1.00 79.19 93 LEU A CA 1
ATOM 759 C C . LEU A 1 93 ? -12.563 7.925 7.761 1.00 79.19 93 LEU A C 1
ATOM 761 O O . LEU A 1 93 ? -13.181 6.927 8.141 1.00 79.19 93 LEU A O 1
ATOM 765 N N . VAL A 1 94 ? -13.063 9.156 7.830 1.00 63.56 94 VAL A N 1
ATOM 766 C CA . VAL A 1 94 ? -14.465 9.404 8.155 1.00 63.56 94 VAL A CA 1
ATOM 767 C C . VAL A 1 94 ? -15.303 8.760 7.055 1.00 63.56 94 VAL A C 1
ATOM 769 O O . VAL A 1 94 ? -15.051 8.996 5.873 1.00 63.56 94 VAL A O 1
ATOM 772 N N . ASN A 1 95 ? -16.272 7.925 7.438 1.00 52.03 95 ASN A N 1
ATOM 773 C CA . ASN A 1 95 ? -17.211 7.316 6.503 1.00 52.03 95 ASN A CA 1
ATOM 774 C C . ASN A 1 95 ? -17.956 8.429 5.756 1.00 52.03 95 ASN A C 1
ATOM 776 O O . ASN A 1 95 ? -18.934 8.982 6.257 1.00 52.03 95 ASN A O 1
ATOM 780 N N . PHE A 1 96 ? -17.503 8.761 4.550 1.00 43.69 96 PHE A N 1
ATOM 781 C CA . PHE A 1 96 ? -18.346 9.454 3.597 1.00 43.69 96 PHE A CA 1
ATOM 782 C C . PHE A 1 96 ? -19.382 8.426 3.160 1.00 43.69 96 PHE A C 1
ATOM 784 O O . PHE A 1 96 ? -19.082 7.526 2.376 1.00 43.69 96 PHE A O 1
ATOM 791 N N . LEU A 1 97 ? -20.583 8.516 3.733 1.00 34.97 97 LEU A N 1
ATOM 792 C CA . LEU A 1 97 ? -21.771 7.928 3.135 1.00 34.97 97 LEU A CA 1
ATOM 793 C C . LEU A 1 97 ? -21.873 8.520 1.727 1.00 34.97 97 LEU A C 1
ATOM 795 O O . LEU A 1 97 ? -22.361 9.631 1.540 1.00 34.97 97 LEU A O 1
ATOM 799 N N . VAL A 1 98 ? -21.337 7.808 0.741 1.00 37.94 98 VAL A N 1
ATOM 800 C CA . VAL A 1 98 ? -21.742 8.006 -0.642 1.00 37.94 98 VAL A CA 1
ATOM 801 C C . VAL A 1 98 ? -23.069 7.274 -0.740 1.00 37.94 98 VAL A C 1
ATOM 803 O O . VAL A 1 98 ? -23.113 6.077 -1.010 1.00 37.94 98 VAL A O 1
ATOM 806 N N . GLU A 1 99 ? -24.147 7.979 -0.403 1.00 30.03 99 GLU A N 1
ATOM 807 C CA . GLU A 1 99 ? -25.457 7.620 -0.929 1.00 30.03 99 GLU A CA 1
ATOM 808 C C . GLU A 1 99 ? -25.345 7.73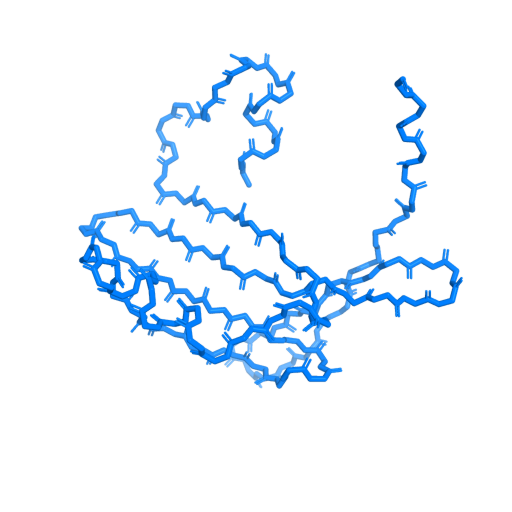3 -2.455 1.00 30.03 99 GLU A C 1
ATOM 810 O O . GLU A 1 99 ? -25.113 8.818 -2.995 1.00 30.03 99 GLU A O 1
ATOM 815 N N . ALA A 1 100 ? -25.409 6.587 -3.126 1.00 33.50 100 ALA A N 1
ATOM 816 C CA . ALA A 1 100 ? -25.576 6.458 -4.566 1.00 33.50 100 ALA A CA 1
ATOM 817 C C . ALA A 1 100 ? -26.787 5.563 -4.823 1.00 33.50 100 ALA A C 1
ATOM 819 O O . ALA A 1 100 ? -26.924 4.550 -4.096 1.00 33.50 100 ALA A O 1
#